Protein AF-A0A6G1GH86-F1 (afdb_monomer_lite)

Radius of gyration: 22.7 Å; chains: 1; bounding box: 41×76×51 Å

Secondary structure (DSSP, 8-state):
---------PPP---HHHHHHHHHHHHHHTPPEEPTTSPEE-PPPGGGHHHHHHHHHHHTTT-TTTTTTTSSGGGTTS-HHHHHHHHHHHHHHHHHHHHHTT---

Foldseek 3Di:
DDDDDDDDDDDDDDDPVVVVVVVVVVVVQQDFDQDPVRDTDGDDALVCLLVVLVVVLVVCVPPCVLCVVCPDPVNVPPDPVVSSVVSSVVSSVVSNCVNPVPPPD

pLDDT: mean 75.77, std 19.11, range [39.97, 96.25]

Structure (mmCIF, N/CA/C/O backbone):
data_AF-A0A6G1GH86-F1
#
_entry.id   AF-A0A6G1GH86-F1
#
loop_
_atom_site.group_PDB
_atom_site.id
_atom_site.type_symbol
_atom_site.label_atom_id
_atom_site.label_alt_id
_atom_site.label_comp_id
_atom_site.label_asym_id
_atom_site.label_entity_id
_atom_site.label_seq_id
_atom_site.pdbx_PDB_ins_code
_atom_site.Cartn_x
_atom_site.Cartn_y
_atom_site.Cartn_z
_atom_site.occupancy
_atom_site.B_iso_or_equiv
_atom_site.auth_seq_id
_atom_site.auth_comp_id
_atom_site.auth_asym_id
_atom_site.auth_atom_id
_atom_site.pdbx_PDB_model_num
ATOM 1 N N . MET A 1 1 ? -27.833 55.909 6.993 1.00 46.84 1 MET A N 1
ATOM 2 C CA . MET A 1 1 ? -26.922 55.593 8.114 1.00 46.84 1 MET A CA 1
ATOM 3 C C . MET A 1 1 ? -27.676 54.740 9.123 1.00 46.84 1 MET A C 1
ATOM 5 O O . MET A 1 1 ? -28.555 55.263 9.786 1.00 46.84 1 MET A O 1
ATOM 9 N N . ALA A 1 2 ? -27.373 53.444 9.196 1.00 39.97 2 ALA A N 1
ATOM 10 C CA . ALA A 1 2 ? -27.706 52.576 10.326 1.00 39.97 2 ALA A CA 1
ATOM 11 C C . ALA A 1 2 ? -26.720 51.397 10.311 1.00 39.97 2 ALA A C 1
ATOM 13 O O . ALA A 1 2 ? -26.633 50.656 9.334 1.00 39.97 2 ALA A O 1
ATOM 14 N N . HIS A 1 3 ? -25.907 51.319 11.359 1.00 44.94 3 HIS A N 1
ATOM 15 C CA . HIS A 1 3 ? -24.945 50.258 11.637 1.00 44.94 3 HIS A CA 1
ATOM 16 C C . HIS A 1 3 ? -25.648 48.977 12.088 1.00 44.94 3 HIS A C 1
ATOM 18 O O . HIS A 1 3 ? -26.581 49.081 12.870 1.00 44.94 3 HIS A O 1
ATOM 24 N N . THR A 1 4 ? -25.084 47.807 11.765 1.00 44.75 4 THR A N 1
ATOM 25 C CA . THR A 1 4 ? -24.887 46.719 12.748 1.00 44.75 4 THR A CA 1
ATOM 26 C C . THR A 1 4 ? -23.829 45.727 12.259 1.00 44.75 4 THR A C 1
ATOM 28 O O . THR A 1 4 ? -23.833 45.302 11.108 1.00 44.75 4 THR A O 1
ATOM 31 N N . ARG A 1 5 ? -22.888 45.414 13.156 1.00 47.03 5 ARG A N 1
ATOM 32 C CA . ARG A 1 5 ? -21.693 44.579 12.979 1.00 47.03 5 ARG A CA 1
ATOM 33 C C . ARG A 1 5 ? -21.988 43.081 13.173 1.00 47.03 5 ARG A C 1
ATOM 35 O O . ARG A 1 5 ? -22.824 42.728 13.993 1.00 47.03 5 ARG A O 1
ATOM 42 N N . SER A 1 6 ? -21.183 42.264 12.487 1.00 55.41 6 SER A N 1
ATOM 43 C CA . SER A 1 6 ? -20.458 41.066 12.956 1.00 55.41 6 SER A CA 1
ATOM 44 C C . SER A 1 6 ? -21.121 40.130 13.979 1.00 55.41 6 SER A C 1
ATOM 46 O O . SER A 1 6 ? -21.303 40.483 15.143 1.00 55.41 6 SER A O 1
ATOM 48 N N . ARG A 1 7 ? -21.293 38.863 13.581 1.00 45.94 7 ARG A N 1
ATOM 49 C CA . ARG A 1 7 ? -21.174 37.714 14.490 1.00 45.94 7 ARG A CA 1
ATOM 50 C C . ARG A 1 7 ? -20.268 36.665 13.849 1.00 45.94 7 ARG A C 1
ATOM 52 O O . ARG A 1 7 ? -20.712 35.864 13.035 1.00 45.94 7 ARG A O 1
ATOM 59 N N . CYS A 1 8 ? -18.993 36.684 14.228 1.00 41.16 8 CYS A N 1
ATOM 60 C CA . CYS A 1 8 ? -18.140 35.505 14.148 1.00 41.16 8 CYS A CA 1
ATOM 61 C C . CYS A 1 8 ? -18.751 34.433 15.063 1.00 41.16 8 CYS A C 1
ATOM 63 O O . CYS A 1 8 ? -18.888 34.655 16.266 1.00 41.16 8 CYS A O 1
ATOM 65 N N . SER A 1 9 ? -19.161 33.301 14.496 1.00 44.31 9 SER A N 1
ATOM 66 C CA . SER A 1 9 ? -19.668 32.155 15.252 1.00 44.31 9 SER A CA 1
ATOM 67 C C . SER A 1 9 ? -18.480 31.383 15.828 1.00 44.31 9 SER A C 1
ATOM 69 O O . SER A 1 9 ? -17.795 30.672 15.096 1.00 44.31 9 SER A O 1
ATOM 71 N N . SER A 1 10 ? -18.190 31.551 17.121 1.00 50.75 10 SER A N 1
ATOM 72 C CA . SER A 1 10 ? -17.186 30.741 17.819 1.00 50.75 10 SER A CA 1
ATOM 73 C C . SER A 1 10 ? -17.728 29.329 18.040 1.00 50.75 10 SER A C 1
ATOM 75 O O . SER A 1 10 ? -18.766 29.166 18.683 1.00 50.75 10 SER A O 1
ATOM 77 N N . ALA A 1 11 ? -17.023 28.316 17.539 1.00 54.66 11 ALA A N 1
ATOM 78 C CA . ALA A 1 11 ? -17.296 26.924 17.878 1.00 54.66 11 ALA A CA 1
ATOM 79 C C . ALA A 1 11 ? -17.117 26.705 19.397 1.00 54.66 11 ALA A C 1
ATOM 81 O O . ALA A 1 11 ? -16.149 27.221 19.968 1.00 54.66 11 ALA A O 1
ATOM 82 N N . PRO A 1 12 ? -18.020 25.978 20.078 1.00 53.41 12 PRO A N 1
ATOM 83 C CA . PRO A 1 12 ? -17.870 25.702 21.499 1.00 53.41 12 PRO A CA 1
ATOM 84 C C . PRO A 1 12 ? -16.699 24.738 21.726 1.00 53.41 12 PRO A C 1
ATOM 86 O O . PRO A 1 12 ? -16.660 23.642 21.169 1.00 53.41 12 PRO A O 1
ATOM 89 N N . ALA A 1 13 ? -15.747 25.150 22.566 1.00 58.62 13 ALA A N 1
ATOM 90 C CA . ALA A 1 13 ? -14.689 24.280 23.061 1.00 58.62 13 ALA A CA 1
ATOM 91 C C . ALA A 1 13 ? -15.324 23.165 23.907 1.00 58.62 13 ALA A C 1
ATOM 93 O O . ALA A 1 13 ? -15.903 23.424 24.963 1.00 58.62 13 ALA A O 1
ATOM 94 N N . LEU A 1 14 ? -15.262 21.927 23.413 1.00 53.16 14 LEU A N 1
ATOM 95 C CA . LEU A 1 14 ? -15.785 20.763 24.123 1.00 53.16 14 LEU A CA 1
ATOM 96 C C . LEU A 1 14 ? -14.995 20.542 25.427 1.00 53.16 14 LEU A C 1
ATOM 98 O O . LEU A 1 14 ? -13.767 20.662 25.426 1.00 53.16 14 LEU A O 1
ATOM 102 N N . PRO A 1 15 ? -15.664 20.204 26.544 1.00 64.31 15 PRO A N 1
ATOM 103 C CA . PRO A 1 15 ? -14.993 20.001 27.818 1.00 64.31 15 PRO A CA 1
ATOM 104 C C . PRO A 1 15 ? -14.111 18.739 27.783 1.00 64.31 15 PRO A C 1
ATOM 106 O O . PRO A 1 15 ? -14.495 17.735 27.172 1.00 64.31 15 PRO A O 1
ATOM 109 N N . PRO A 1 16 ? -12.969 18.733 28.496 1.00 58.94 16 PRO A N 1
ATOM 110 C CA . PRO A 1 16 ? -11.958 17.671 28.424 1.00 58.94 16 PRO A CA 1
ATOM 111 C C . PRO A 1 16 ? -12.490 16.275 28.792 1.00 58.94 16 PRO A C 1
ATOM 113 O O . PRO A 1 16 ? -12.028 15.271 28.257 1.00 58.94 16 PRO A O 1
ATOM 116 N N . ALA A 1 17 ? -13.523 16.196 29.637 1.00 55.53 17 ALA A N 1
ATOM 117 C CA . ALA A 1 17 ? -14.173 14.936 30.004 1.00 55.53 17 ALA A CA 1
ATOM 118 C C . ALA A 1 17 ? -14.886 14.241 28.824 1.00 55.53 17 ALA A C 1
ATOM 120 O O . ALA A 1 17 ? -15.000 13.016 28.804 1.00 55.53 17 ALA A O 1
ATOM 121 N N . THR A 1 18 ? -15.338 15.003 27.822 1.00 57.69 18 THR A N 1
ATOM 122 C CA . THR A 1 18 ? -15.991 14.447 26.623 1.00 57.69 18 THR A CA 1
ATOM 123 C C . THR A 1 18 ? -14.965 13.830 25.677 1.00 57.69 18 THR A C 1
ATOM 125 O O . THR A 1 18 ? -15.229 12.778 25.101 1.00 57.69 18 THR A O 1
ATOM 128 N N . LEU A 1 19 ? -13.770 14.426 25.581 1.00 53.19 19 LEU A N 1
ATOM 129 C CA . LEU A 1 19 ? -12.654 13.872 24.808 1.00 53.19 19 LEU A CA 1
ATOM 130 C C . LEU A 1 19 ? -12.197 12.527 25.382 1.00 53.19 19 LEU A C 1
ATOM 132 O O . LEU A 1 19 ? -12.029 11.565 24.638 1.00 53.19 19 LEU A O 1
ATOM 136 N N . LEU A 1 20 ? -12.078 12.437 26.711 1.00 53.44 20 LEU A N 1
ATOM 137 C CA . LEU A 1 20 ? -11.678 11.201 27.386 1.00 53.44 20 LEU A CA 1
ATOM 138 C C . LEU A 1 20 ? -12.724 10.087 27.217 1.00 53.44 20 LEU A C 1
ATOM 140 O O . LEU A 1 20 ? -12.376 8.933 26.979 1.00 53.44 20 LEU A O 1
ATOM 144 N N . ARG A 1 21 ? -14.019 10.426 27.284 1.00 50.62 21 ARG A N 1
ATOM 145 C CA . ARG A 1 21 ? -15.098 9.453 27.061 1.00 50.62 21 ARG A CA 1
ATOM 146 C C . ARG A 1 21 ? -15.144 8.966 25.613 1.00 50.62 21 ARG A C 1
ATOM 148 O O . ARG A 1 21 ? -15.294 7.767 25.413 1.00 50.62 21 ARG A O 1
ATOM 155 N N . ALA A 1 22 ? -14.977 9.862 24.636 1.00 46.38 22 ALA A N 1
ATOM 156 C CA . ALA A 1 22 ? -14.922 9.502 23.220 1.00 46.38 22 ALA A CA 1
ATOM 157 C C . ALA A 1 22 ? -13.745 8.558 22.919 1.00 46.38 22 ALA A C 1
ATOM 159 O O . ALA A 1 22 ? -13.951 7.519 22.290 1.00 46.38 22 ALA A O 1
ATOM 160 N N . ALA A 1 23 ? -12.554 8.865 23.445 1.00 47.97 23 ALA A N 1
ATOM 161 C CA . ALA A 1 23 ? -11.376 8.007 23.332 1.00 47.97 23 ALA A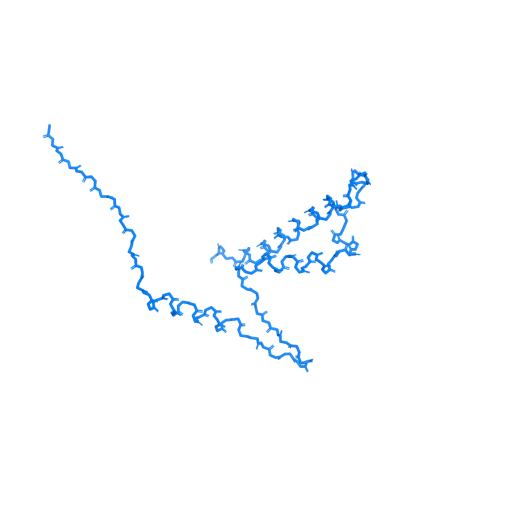 CA 1
ATOM 162 C C . ALA A 1 23 ? -11.621 6.613 23.938 1.00 47.97 23 ALA A C 1
ATOM 164 O O . ALA A 1 23 ? -11.337 5.604 23.297 1.00 47.97 23 ALA A O 1
ATOM 165 N N . ASN A 1 24 ? -12.245 6.537 25.118 1.00 55.22 24 ASN A N 1
ATOM 166 C CA . ASN A 1 24 ? -12.545 5.256 25.766 1.00 55.22 24 ASN A CA 1
ATOM 167 C C . ASN A 1 24 ? -13.540 4.387 24.972 1.00 55.22 24 ASN A C 1
ATOM 169 O O . ASN A 1 24 ? -13.397 3.168 24.959 1.00 55.22 24 ASN A O 1
ATOM 173 N N . THR A 1 25 ? -14.510 4.980 24.267 1.00 50.91 25 THR A N 1
ATOM 174 C CA . THR A 1 25 ? -15.396 4.229 23.351 1.00 50.91 25 THR A CA 1
ATOM 175 C C . THR A 1 25 ? -14.676 3.686 22.116 1.00 50.91 25 THR A C 1
ATOM 177 O O . THR A 1 25 ? -15.023 2.604 21.652 1.00 50.91 25 THR A O 1
ATOM 180 N N . MET A 1 26 ? -13.669 4.392 21.589 1.00 49.03 26 MET A N 1
ATOM 181 C CA . MET A 1 26 ? -12.873 3.887 20.460 1.00 49.03 26 MET A CA 1
ATOM 182 C C . MET A 1 26 ? -11.951 2.733 20.878 1.00 49.03 26 MET A C 1
ATOM 184 O O . MET A 1 26 ? -11.746 1.800 20.106 1.00 49.03 26 MET A O 1
ATOM 188 N N . ILE A 1 27 ? -11.470 2.747 22.125 1.00 50.62 27 ILE A N 1
ATOM 189 C CA . ILE A 1 27 ? -10.652 1.669 22.699 1.00 50.62 27 ILE A CA 1
ATOM 190 C C . ILE A 1 27 ? -11.468 0.374 22.888 1.00 50.62 27 ILE A C 1
ATOM 192 O O . ILE A 1 27 ? -10.963 -0.711 22.613 1.00 50.62 27 ILE A O 1
ATOM 196 N N . GLU A 1 28 ? -12.736 0.459 23.307 1.00 50.44 28 GLU A N 1
ATOM 197 C CA . GLU A 1 28 ? -13.608 -0.718 23.497 1.00 50.44 28 GLU A CA 1
ATOM 198 C C . GLU A 1 28 ? -13.974 -1.425 22.178 1.00 50.44 28 GLU A C 1
ATOM 200 O O . GLU A 1 28 ? -14.004 -2.654 22.133 1.00 50.44 28 GLU A O 1
ATOM 205 N N . ALA A 1 29 ? -14.183 -0.682 21.085 1.00 54.09 29 ALA A N 1
ATOM 206 C CA . ALA A 1 29 ? -14.479 -1.265 19.769 1.00 54.09 29 ALA A CA 1
ATOM 207 C C . ALA A 1 29 ? -13.279 -2.005 19.141 1.00 54.09 29 ALA A C 1
ATOM 209 O O . ALA A 1 29 ? -13.462 -2.869 18.285 1.00 54.09 29 ALA A O 1
ATOM 210 N N . ASN A 1 30 ? -12.059 -1.685 19.579 1.00 56.28 30 ASN A N 1
ATOM 211 C CA . ASN A 1 30 ? -10.807 -2.243 19.062 1.00 56.28 30 ASN A CA 1
ATOM 212 C C . ASN A 1 30 ? -10.247 -3.368 19.957 1.00 56.28 30 ASN A C 1
ATOM 214 O O . ASN A 1 30 ? -9.082 -3.759 19.850 1.00 56.28 30 ASN A O 1
ATOM 218 N N . LYS A 1 31 ? -11.058 -3.884 20.890 1.00 58.19 31 LYS A N 1
ATOM 219 C CA . LYS A 1 31 ? -10.623 -4.930 21.813 1.00 58.19 31 LYS A CA 1
ATOM 220 C C . LYS A 1 31 ? -10.335 -6.225 21.038 1.00 58.19 31 LYS A C 1
ATOM 222 O O . LYS A 1 31 ? -11.223 -6.724 20.346 1.00 58.19 31 LYS A O 1
ATOM 227 N N . PRO A 1 32 ? -9.124 -6.796 21.158 1.00 57.72 32 PRO A N 1
ATOM 228 C CA . PRO A 1 32 ? -8.774 -8.010 20.440 1.00 57.72 32 PRO A CA 1
ATOM 229 C C . PRO A 1 32 ? -9.628 -9.197 20.900 1.00 57.72 32 PRO A C 1
ATOM 231 O O . PRO A 1 32 ? -9.667 -9.530 22.086 1.00 57.72 32 PRO A O 1
ATOM 234 N N . VAL A 1 33 ? -10.276 -9.867 19.951 1.00 58.50 33 VAL A N 1
ATOM 235 C CA . VAL A 1 33 ? -10.932 -11.160 20.144 1.00 58.50 33 VAL A CA 1
ATOM 236 C C . VAL A 1 33 ? -9.876 -12.251 19.985 1.00 58.50 33 VAL A C 1
ATOM 238 O O . VAL A 1 33 ? -9.170 -12.316 18.977 1.00 58.50 33 VAL A O 1
ATOM 241 N N . ALA A 1 34 ? -9.741 -13.108 20.995 1.00 57.38 34 ALA A N 1
ATOM 242 C CA . ALA A 1 34 ? -8.839 -14.249 20.928 1.00 57.38 34 ALA A CA 1
ATOM 243 C C . ALA A 1 34 ? -9.347 -15.257 19.883 1.00 57.38 34 ALA A C 1
ATOM 245 O O . ALA A 1 34 ? -10.463 -15.765 19.992 1.00 57.38 34 ALA A O 1
ATOM 246 N N . SER A 1 35 ? -8.529 -15.545 18.873 1.00 58.06 35 SER A N 1
ATOM 247 C CA . SER A 1 35 ? -8.756 -16.633 17.924 1.00 58.06 35 SER A CA 1
ATOM 248 C C . SER A 1 35 ? -8.277 -17.956 18.520 1.00 58.06 35 SER A C 1
ATOM 250 O O . SER A 1 35 ? -7.330 -17.990 19.309 1.00 58.06 35 SER A O 1
ATOM 252 N N . ALA A 1 36 ? -8.897 -19.062 18.104 1.00 60.84 36 ALA A N 1
ATOM 253 C CA . ALA A 1 36 ? -8.620 -20.416 18.594 1.00 60.84 36 ALA A CA 1
ATOM 254 C C . ALA A 1 36 ? -7.146 -20.853 18.447 1.00 60.84 36 ALA A C 1
ATOM 256 O O . ALA A 1 36 ? -6.702 -21.762 19.141 1.00 60.84 36 ALA A O 1
ATOM 257 N N . ASN A 1 37 ? -6.377 -20.168 17.594 1.00 66.38 37 ASN A N 1
ATOM 258 C CA . ASN A 1 37 ? -4.961 -20.437 17.336 1.00 66.38 37 ASN A CA 1
ATOM 259 C C . ASN A 1 37 ? -3.999 -19.574 18.182 1.00 66.38 37 ASN A C 1
ATOM 261 O O . ASN A 1 37 ? -2.815 -19.503 17.875 1.00 66.38 37 ASN A O 1
ATOM 265 N N . GLY A 1 38 ? -4.490 -18.865 19.206 1.00 70.50 38 GLY A N 1
ATOM 266 C CA . GLY A 1 38 ? -3.670 -17.993 20.062 1.00 70.50 38 GLY A CA 1
ATOM 267 C C . GLY A 1 38 ? -3.341 -16.621 19.458 1.00 70.50 38 GLY A C 1
ATOM 268 O O . GLY A 1 38 ? -2.695 -15.805 20.110 1.00 70.50 38 GLY A O 1
ATOM 269 N N . HIS A 1 39 ? -3.813 -16.336 18.243 1.00 75.81 39 HIS A N 1
ATOM 270 C CA . HIS A 1 39 ? -3.703 -15.020 17.614 1.00 75.81 39 HIS A CA 1
ATOM 271 C C . HIS A 1 39 ? -4.890 -14.132 17.991 1.00 75.81 39 HIS A C 1
ATOM 273 O O . HIS A 1 39 ? -6.029 -14.588 18.049 1.00 75.81 39 HIS A O 1
ATOM 279 N N . THR A 1 40 ? -4.647 -12.848 18.226 1.00 75.69 40 THR A N 1
ATOM 280 C CA . THR A 1 40 ? -5.701 -11.870 18.512 1.00 75.69 40 THR A CA 1
ATOM 281 C C . THR A 1 40 ? -6.167 -11.175 17.238 1.00 75.69 40 THR A C 1
ATOM 283 O O . THR A 1 40 ? -5.354 -10.572 16.543 1.00 75.69 40 THR A O 1
ATOM 286 N N . ILE A 1 41 ? -7.468 -11.227 16.953 1.00 81.81 41 ILE A N 1
ATOM 287 C CA . ILE A 1 41 ? -8.108 -10.537 15.824 1.00 81.81 41 ILE A CA 1
ATOM 288 C C . 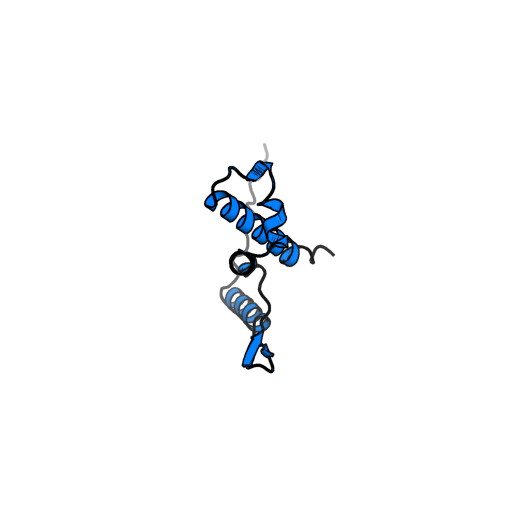ILE A 1 41 ? -8.771 -9.265 16.359 1.00 81.81 41 ILE A C 1
ATOM 290 O O . ILE A 1 41 ? -9.508 -9.329 17.340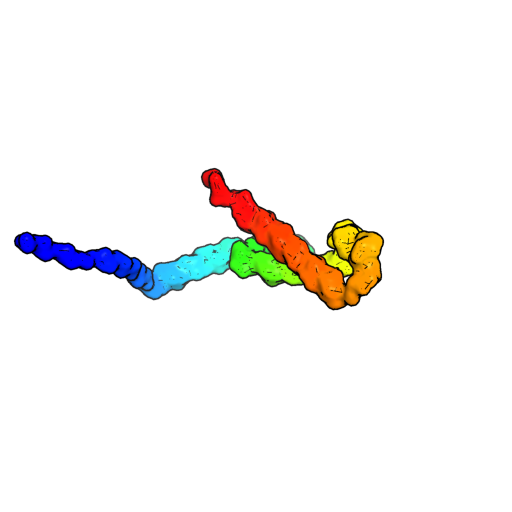 1.00 81.81 41 ILE A O 1
ATOM 294 N N . ARG A 1 42 ? -8.535 -8.113 15.727 1.00 84.44 42 ARG A N 1
ATOM 295 C CA . ARG A 1 42 ? -9.183 -6.836 16.078 1.00 84.44 42 ARG A CA 1
ATOM 296 C C . ARG A 1 42 ? -9.737 -6.151 14.834 1.00 84.44 42 ARG A C 1
ATOM 298 O O . ARG A 1 42 ? -9.267 -6.423 13.730 1.00 84.44 42 ARG A O 1
ATOM 305 N N . LEU A 1 43 ? -10.699 -5.250 15.018 1.00 82.06 43 LEU A N 1
ATOM 306 C CA . LEU A 1 43 ? -11.141 -4.370 13.940 1.00 82.06 43 LEU A CA 1
ATOM 307 C C . LEU A 1 43 ? -10.125 -3.246 13.736 1.00 82.06 43 LEU A C 1
ATOM 309 O O . LEU A 1 43 ? -9.729 -2.585 14.687 1.00 82.06 43 LEU A O 1
ATOM 313 N N . VAL A 1 44 ? -9.736 -3.009 12.489 1.00 83.12 44 VAL A N 1
ATOM 314 C CA . VAL A 1 44 ? -8.890 -1.868 12.128 1.00 83.12 44 VAL A CA 1
ATOM 315 C C . VAL A 1 44 ? -9.763 -0.615 12.035 1.00 83.12 44 VAL A C 1
ATOM 317 O O . VAL A 1 44 ? -10.781 -0.614 11.338 1.00 83.12 44 VAL A O 1
ATOM 320 N N . GLY A 1 45 ? -9.387 0.440 12.762 1.00 83.31 45 GLY A N 1
ATOM 321 C CA . GLY A 1 45 ? -10.073 1.729 12.731 1.00 83.31 45 GLY A CA 1
ATOM 322 C C . GLY A 1 45 ? -9.875 2.485 11.413 1.00 83.31 45 GLY A C 1
ATOM 323 O O . GLY A 1 45 ? -8.953 2.220 10.643 1.00 83.31 45 GLY A O 1
ATOM 324 N N . LYS A 1 46 ? -10.731 3.485 11.154 1.00 87.75 46 LYS A N 1
ATOM 325 C CA . LYS A 1 46 ? -10.599 4.363 9.972 1.00 87.75 46 LYS A CA 1
ATOM 326 C C . LYS A 1 46 ? -9.314 5.185 9.981 1.00 87.75 46 LYS A C 1
ATOM 328 O O . LYS A 1 46 ? -8.842 5.582 8.930 1.00 87.75 46 LYS A O 1
ATOM 333 N N . ASP A 1 47 ? -8.799 5.484 11.158 1.00 88.12 47 ASP A N 1
ATOM 334 C CA . ASP A 1 47 ? -7.561 6.207 11.426 1.00 88.12 47 ASP A CA 1
ATOM 335 C C . ASP A 1 47 ? -6.307 5.375 11.121 1.00 88.12 47 ASP A C 1
ATOM 337 O O . ASP A 1 47 ? -5.270 5.935 10.774 1.00 88.12 47 ASP A O 1
ATOM 341 N N . GLU A 1 48 ? -6.429 4.049 11.146 1.00 88.94 48 GLU A N 1
ATOM 342 C CA . GLU A 1 48 ? -5.326 3.097 10.973 1.00 88.94 48 GLU A CA 1
ATOM 343 C C . GLU A 1 48 ? -5.192 2.587 9.528 1.00 88.94 48 GLU A C 1
ATOM 345 O O . GLU A 1 48 ? -4.347 1.744 9.230 1.00 88.94 48 GLU A O 1
ATOM 350 N N . TYR A 1 49 ? -6.013 3.091 8.598 1.00 89.56 49 TYR A N 1
ATOM 351 C CA . TYR A 1 49 ? -6.055 2.587 7.219 1.00 89.56 49 TYR A CA 1
ATOM 352 C C . TYR A 1 49 ? -4.703 2.670 6.498 1.00 89.56 49 TYR A C 1
ATOM 354 O O . TYR A 1 49 ? -4.422 1.842 5.638 1.00 89.56 49 TYR A O 1
ATOM 362 N N . LYS A 1 50 ? -3.861 3.654 6.843 1.00 92.88 50 LYS A N 1
ATOM 363 C CA . LYS A 1 50 ? -2.531 3.818 6.240 1.00 92.88 50 LYS A CA 1
ATOM 364 C C . LYS A 1 50 ? -1.566 2.723 6.668 1.00 92.88 50 LYS A C 1
ATOM 366 O O . LYS A 1 50 ? -0.884 2.159 5.824 1.00 92.88 50 LYS A O 1
ATOM 371 N N . GLU A 1 51 ? -1.552 2.401 7.957 1.00 93.44 51 GLU A N 1
ATOM 372 C CA . GLU A 1 51 ? -0.721 1.322 8.500 1.00 93.44 51 GLU A CA 1
ATOM 373 C C . GLU A 1 51 ? -1.189 -0.033 7.958 1.00 93.44 51 GLU A C 1
ATOM 375 O O . GLU A 1 51 ? -0.380 -0.877 7.577 1.00 93.44 51 GLU A O 1
ATOM 380 N N . ALA A 1 52 ? -2.508 -0.219 7.839 1.00 92.44 52 ALA A N 1
ATOM 381 C CA . ALA A 1 52 ? -3.072 -1.400 7.198 1.00 92.44 52 ALA A CA 1
ATOM 382 C C . ALA A 1 52 ? -2.670 -1.499 5.718 1.00 92.44 52 ALA A C 1
ATOM 384 O O . ALA A 1 52 ? -2.281 -2.573 5.266 1.00 92.44 52 ALA A O 1
ATOM 385 N N . ALA A 1 53 ? -2.712 -0.393 4.972 1.00 94.62 53 ALA A N 1
ATOM 386 C CA . ALA A 1 53 ? -2.295 -0.363 3.575 1.00 94.62 53 ALA A CA 1
ATOM 387 C C . ALA A 1 53 ? -0.805 -0.680 3.390 1.00 94.62 53 ALA A C 1
ATOM 389 O O . ALA A 1 53 ? -0.456 -1.431 2.483 1.00 94.62 53 ALA A O 1
ATOM 390 N N . GLU A 1 54 ? 0.064 -0.140 4.247 1.00 96.25 54 GLU A N 1
ATOM 391 C CA . GLU A 1 54 ? 1.502 -0.426 4.229 1.00 96.25 54 GLU A CA 1
ATOM 392 C C . GLU A 1 54 ? 1.773 -1.907 4.523 1.00 96.25 54 GLU A C 1
ATOM 394 O O . GLU A 1 54 ? 2.481 -2.568 3.765 1.00 96.25 54 GLU A O 1
ATOM 399 N N . CYS A 1 55 ? 1.111 -2.467 5.538 1.00 95.12 55 CYS A N 1
ATOM 400 C CA . CYS A 1 55 ? 1.199 -3.892 5.855 1.00 95.12 55 CYS A CA 1
ATOM 401 C C . CYS A 1 55 ? 0.757 -4.777 4.675 1.00 95.12 55 CYS A C 1
ATOM 403 O O . CYS A 1 55 ? 1.411 -5.772 4.357 1.00 95.12 55 CYS A O 1
ATOM 405 N N . LEU A 1 56 ? -0.324 -4.402 3.981 1.00 94.12 56 LEU A N 1
ATOM 406 C CA . LEU A 1 56 ? -0.773 -5.105 2.777 1.00 94.12 56 LEU A CA 1
ATOM 407 C C . LEU A 1 56 ? 0.223 -4.944 1.620 1.00 94.12 56 LEU A C 1
ATOM 409 O O . LEU A 1 56 ? 0.463 -5.902 0.887 1.00 94.12 56 LEU A O 1
ATOM 413 N N . ALA A 1 57 ? 0.832 -3.767 1.459 1.00 96.00 57 ALA A N 1
ATOM 414 C CA . ALA A 1 57 ? 1.844 -3.532 0.432 1.00 96.00 57 ALA A CA 1
ATOM 415 C C . ALA A 1 57 ? 3.063 -4.432 0.604 1.00 96.00 57 ALA A C 1
ATOM 417 O O . ALA A 1 57 ? 3.535 -5.013 -0.375 1.00 96.00 57 ALA A O 1
ATOM 418 N N . GLU A 1 58 ? 3.519 -4.613 1.838 1.00 96.19 58 GLU A N 1
ATOM 419 C CA . GLU A 1 58 ? 4.587 -5.554 2.161 1.00 96.19 58 GLU A CA 1
ATOM 420 C C . GLU A 1 58 ? 4.166 -7.008 1.935 1.00 96.19 58 GLU A C 1
ATOM 422 O O . GLU A 1 58 ? 4.911 -7.772 1.323 1.00 96.19 58 GLU A O 1
ATOM 427 N N . ALA A 1 59 ? 2.959 -7.390 2.362 1.00 96.00 59 ALA A N 1
ATOM 428 C CA . ALA A 1 59 ? 2.466 -8.758 2.213 1.00 96.00 59 ALA A CA 1
ATOM 429 C C . ALA A 1 59 ? 2.311 -9.188 0.742 1.00 96.00 59 ALA A C 1
ATOM 431 O O . ALA A 1 59 ? 2.566 -10.344 0.409 1.00 96.00 59 ALA A O 1
ATOM 432 N N . PHE A 1 60 ? 1.923 -8.263 -0.142 1.00 94.81 60 PHE A N 1
ATOM 433 C CA . PHE A 1 60 ? 1.692 -8.524 -1.567 1.00 94.81 60 PHE A CA 1
ATOM 434 C C . PHE A 1 60 ? 2.864 -8.126 -2.473 1.00 94.81 60 PHE A C 1
ATOM 436 O O . PHE A 1 60 ? 2.682 -7.960 -3.679 1.00 94.81 60 PHE A O 1
ATOM 443 N N . VAL A 1 61 ? 4.073 -7.965 -1.926 1.00 93.69 61 VAL A N 1
ATOM 444 C CA . VAL A 1 61 ? 5.248 -7.531 -2.703 1.00 93.69 61 VAL A CA 1
ATOM 445 C C . VAL A 1 61 ? 5.564 -8.443 -3.889 1.00 93.69 61 VAL A C 1
ATOM 447 O O . VAL A 1 61 ? 5.963 -7.939 -4.938 1.00 93.69 61 VAL A O 1
ATOM 450 N N . ASP A 1 62 ? 5.351 -9.752 -3.748 1.00 91.81 62 ASP A N 1
ATOM 451 C CA . ASP A 1 62 ? 5.648 -10.775 -4.761 1.00 91.81 62 ASP A CA 1
ATOM 452 C C . ASP A 1 62 ? 4.379 -11.411 -5.355 1.00 91.81 62 ASP A C 1
ATOM 454 O O . ASP A 1 62 ? 4.454 -12.404 -6.075 1.00 91.81 62 ASP A O 1
ATOM 458 N N . ASP A 1 63 ? 3.203 -10.848 -5.067 1.00 94.44 63 ASP A N 1
ATOM 459 C CA . ASP A 1 63 ? 1.937 -11.378 -5.565 1.00 94.44 63 ASP A CA 1
ATOM 460 C C . ASP A 1 63 ? 1.713 -11.002 -7.037 1.00 94.44 63 ASP A C 1
ATOM 462 O O . ASP A 1 63 ? 1.715 -9.828 -7.412 1.00 94.44 63 ASP A O 1
ATOM 466 N N . GLU A 1 64 ? 1.504 -12.003 -7.891 1.00 90.25 64 GLU A N 1
ATOM 467 C CA . GLU A 1 64 ? 1.373 -11.804 -9.339 1.00 90.25 64 GLU A CA 1
ATOM 468 C C . GLU A 1 64 ? 0.143 -10.962 -9.715 1.00 90.25 64 GLU A C 1
ATOM 470 O O . GLU A 1 64 ? 0.180 -10.202 -10.686 1.00 90.25 64 GLU A O 1
ATOM 475 N N . VAL A 1 65 ? -0.943 -11.062 -8.941 1.00 90.62 65 VAL A N 1
ATOM 476 C CA . VAL A 1 65 ? -2.193 -10.340 -9.210 1.00 90.62 65 VAL A CA 1
ATOM 477 C C . VAL A 1 65 ? -2.054 -8.879 -8.794 1.00 90.62 65 VAL A C 1
ATOM 479 O O . VAL A 1 65 ? -2.388 -7.983 -9.571 1.00 90.62 65 VAL A O 1
ATOM 482 N N . ALA A 1 66 ? -1.506 -8.619 -7.608 1.00 89.50 66 ALA A N 1
ATOM 483 C CA . ALA A 1 66 ? -1.246 -7.271 -7.117 1.00 89.50 66 ALA A CA 1
ATOM 484 C C . ALA A 1 66 ? -0.243 -6.525 -8.011 1.00 89.50 66 ALA A C 1
ATOM 486 O O . ALA A 1 66 ? -0.394 -5.329 -8.272 1.00 89.50 66 ALA A O 1
ATOM 487 N N . ARG A 1 67 ? 0.750 -7.241 -8.550 1.00 90.44 67 ARG A N 1
ATOM 488 C CA . ARG A 1 67 ? 1.779 -6.676 -9.430 1.00 90.44 67 ARG A CA 1
ATOM 489 C C . ARG A 1 67 ? 1.376 -6.562 -10.892 1.00 90.44 67 ARG A C 1
ATOM 491 O O . ARG A 1 67 ? 2.129 -5.966 -11.662 1.00 90.44 67 ARG A O 1
ATOM 498 N N . TYR A 1 68 ? 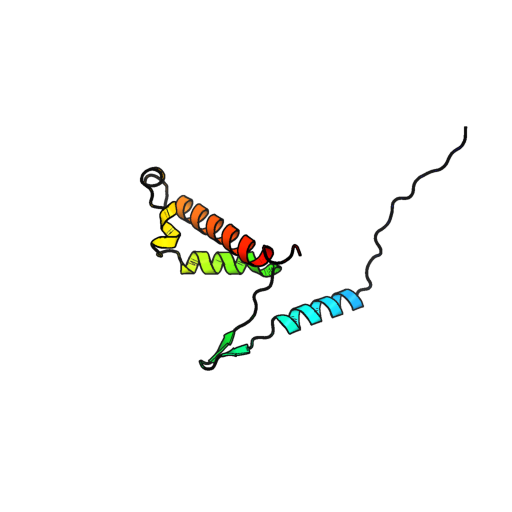0.208 -7.062 -11.293 1.00 90.69 68 TYR A N 1
ATOM 499 C CA . TYR A 1 68 ? -0.233 -7.041 -12.690 1.00 90.69 68 TYR A CA 1
ATOM 500 C C . TYR A 1 68 ? -0.104 -5.649 -13.336 1.00 90.69 68 TYR A C 1
ATOM 502 O O . TYR A 1 68 ? 0.431 -5.506 -14.433 1.00 90.69 68 TYR A O 1
ATOM 510 N N . PHE A 1 69 ? -0.498 -4.593 -12.616 1.00 86.56 69 PHE A N 1
ATOM 511 C CA . PHE A 1 69 ? -0.396 -3.207 -13.093 1.00 86.56 69 PHE A CA 1
ATOM 512 C C . PHE A 1 69 ? 1.045 -2.672 -13.171 1.00 86.56 69 PHE A C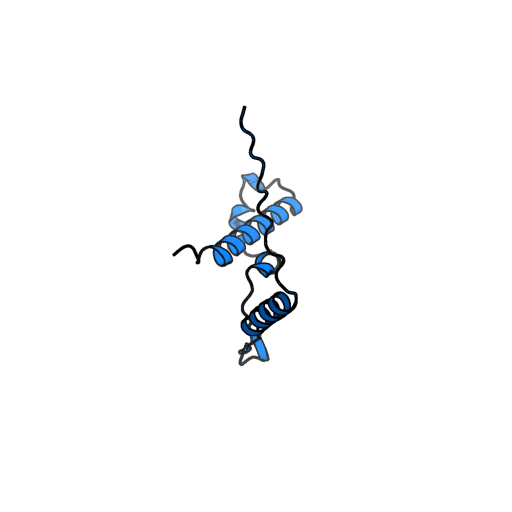 1
ATOM 514 O O . PHE A 1 69 ? 1.306 -1.674 -13.842 1.00 86.56 69 PHE A O 1
ATOM 521 N N . LEU A 1 70 ? 1.983 -3.314 -12.477 1.00 90.94 70 LEU A N 1
ATOM 522 C CA . LEU A 1 70 ? 3.385 -2.910 -12.370 1.00 90.94 70 LEU A CA 1
ATOM 523 C C . LEU A 1 70 ? 4.272 -3.600 -13.403 1.00 90.94 70 LEU A C 1
ATOM 525 O O . LEU A 1 70 ? 5.316 -3.048 -13.766 1.00 90.94 70 LEU A O 1
ATOM 529 N N . ASP A 1 71 ? 3.876 -4.779 -13.873 1.00 89.12 71 ASP A N 1
ATOM 530 C CA . ASP A 1 71 ? 4.656 -5.636 -14.770 1.00 89.12 71 ASP A CA 1
ATOM 531 C C . ASP A 1 71 ? 4.098 -5.642 -16.207 1.00 89.12 71 ASP A C 1
ATOM 533 O O . ASP A 1 71 ? 4.137 -6.636 -16.930 1.00 89.12 71 ASP A O 1
ATOM 537 N N . MET A 1 72 ? 3.642 -4.470 -16.655 1.00 89.56 72 MET A N 1
ATOM 538 C CA . MET A 1 72 ? 3.258 -4.205 -18.040 1.00 89.56 72 MET A CA 1
ATOM 539 C C . MET A 1 72 ? 4.477 -3.891 -18.931 1.00 89.56 72 MET A C 1
ATOM 541 O O . MET A 1 72 ? 5.494 -3.375 -18.455 1.00 89.56 72 MET A O 1
ATOM 545 N N . PRO A 1 73 ? 4.386 -4.103 -20.260 1.00 90.69 73 PRO A N 1
ATOM 546 C CA . PRO A 1 73 ? 5.452 -3.736 -21.194 1.00 90.69 73 PRO A CA 1
ATOM 547 C C . PRO A 1 73 ? 5.867 -2.259 -21.082 1.00 90.69 73 PRO A C 1
ATOM 549 O O . PRO A 1 73 ? 7.054 -1.939 -21.142 1.00 90.69 73 PRO A O 1
ATOM 552 N N . ASP A 1 74 ? 4.909 -1.364 -20.830 1.00 90.00 74 ASP A N 1
ATOM 553 C CA . ASP A 1 74 ? 5.147 0.081 -20.701 1.00 90.00 74 ASP A CA 1
ATOM 554 C C . ASP A 1 74 ? 5.934 0.462 -19.434 1.00 90.00 74 ASP A C 1
ATOM 556 O O . ASP A 1 74 ? 6.647 1.476 -19.400 1.00 90.00 74 ASP A O 1
ATOM 560 N N . THR A 1 75 ? 5.844 -0.364 -18.389 1.00 87.56 75 THR A N 1
ATOM 561 C CA . THR A 1 75 ? 6.528 -0.176 -17.104 1.00 87.56 75 THR A CA 1
ATOM 562 C C . THR A 1 75 ? 7.816 -0.999 -16.999 1.00 87.56 75 THR A C 1
ATOM 564 O O . THR A 1 75 ? 8.542 -0.869 -16.012 1.00 87.56 75 THR A O 1
ATOM 567 N N . ALA A 1 76 ? 8.176 -1.786 -18.022 1.00 88.94 76 ALA A N 1
ATOM 568 C CA . ALA A 1 76 ? 9.357 -2.659 -18.017 1.00 88.94 76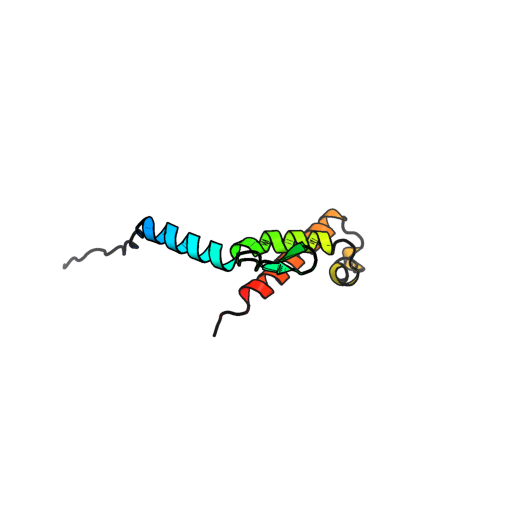 ALA A CA 1
ATOM 569 C C . ALA A 1 76 ? 10.677 -1.906 -17.766 1.00 88.94 76 ALA A C 1
ATOM 571 O O . ALA A 1 76 ? 11.580 -2.420 -17.113 1.00 88.94 76 ALA A O 1
ATOM 572 N N . ARG A 1 77 ? 10.778 -0.658 -18.242 1.00 92.31 77 ARG A N 1
ATOM 573 C CA . ARG A 1 77 ? 11.961 0.206 -18.064 1.00 92.31 77 ARG A CA 1
ATOM 574 C C . ARG A 1 77 ? 11.998 0.963 -16.733 1.00 92.31 77 ARG A C 1
ATOM 576 O O . ARG A 1 77 ? 12.905 1.766 -16.515 1.00 92.31 77 ARG A O 1
ATOM 583 N N . TRP A 1 78 ? 10.971 0.834 -15.896 1.00 93.75 78 TRP A N 1
ATOM 584 C CA . TRP A 1 78 ? 10.897 1.585 -14.646 1.00 93.75 78 TRP A CA 1
ATOM 585 C C . TRP A 1 78 ? 11.839 0.986 -13.608 1.00 93.75 78 TRP A C 1
ATOM 587 O O . TRP A 1 78 ? 11.993 -0.228 -13.513 1.00 93.75 78 TRP A O 1
ATOM 597 N N . ALA A 1 79 ? 12.439 1.847 -12.787 1.00 94.56 79 ALA A N 1
ATOM 598 C CA . ALA A 1 79 ? 13.192 1.392 -11.628 1.00 94.56 79 ALA A CA 1
ATOM 599 C C . ALA A 1 79 ? 12.263 0.688 -10.624 1.00 94.56 79 ALA A C 1
ATOM 601 O O . ALA A 1 79 ? 11.135 1.137 -10.405 1.00 94.56 79 ALA A O 1
ATOM 602 N N . ASN A 1 80 ? 12.770 -0.346 -9.946 1.00 91.50 80 ASN A N 1
ATOM 603 C CA . ASN A 1 80 ? 12.014 -1.100 -8.937 1.00 91.50 80 ASN A CA 1
ATOM 604 C C . ASN A 1 80 ? 11.428 -0.199 -7.845 1.00 91.50 80 ASN A C 1
ATOM 606 O O . ASN A 1 80 ? 10.287 -0.391 -7.446 1.00 91.50 80 ASN A O 1
ATOM 610 N N . LYS A 1 81 ? 12.159 0.846 -7.434 1.00 94.81 81 LYS A N 1
ATOM 611 C CA . LYS A 1 81 ? 11.664 1.835 -6.467 1.00 94.81 81 LYS A CA 1
ATOM 612 C C . LYS A 1 81 ? 10.370 2.512 -6.933 1.00 94.81 81 LYS A C 1
ATOM 614 O O . LYS A 1 81 ? 9.438 2.653 -6.157 1.00 94.81 81 LYS A O 1
ATOM 619 N N . ARG A 1 82 ? 10.288 2.888 -8.211 1.00 94.75 82 ARG A N 1
ATOM 620 C CA . ARG A 1 82 ? 9.091 3.525 -8.774 1.00 94.75 82 ARG A CA 1
ATOM 621 C C . ARG A 1 82 ? 7.922 2.544 -8.872 1.00 94.75 82 ARG A C 1
ATOM 623 O O . ARG A 1 82 ? 6.780 2.937 -8.663 1.00 94.75 82 ARG A O 1
ATOM 630 N N . LYS A 1 83 ? 8.201 1.276 -9.193 1.00 93.69 83 LYS A N 1
ATOM 631 C CA . LYS A 1 83 ? 7.183 0.216 -9.169 1.00 93.69 83 LYS A CA 1
ATOM 632 C C . LYS A 1 83 ? 6.640 0.011 -7.753 1.00 93.69 83 LYS A C 1
ATOM 634 O O . LYS A 1 83 ? 5.432 -0.068 -7.586 1.00 93.69 83 LYS A O 1
ATOM 639 N N . TRP A 1 84 ? 7.517 0.014 -6.750 1.00 94.75 84 TRP A N 1
ATOM 640 C CA . TRP A 1 84 ? 7.135 -0.058 -5.340 1.00 94.75 84 TRP A CA 1
ATOM 641 C C . TRP A 1 84 ? 6.284 1.136 -4.892 1.00 94.75 84 TRP A C 1
ATOM 643 O O . TRP A 1 84 ? 5.245 0.952 -4.271 1.00 94.75 84 TRP A O 1
ATOM 653 N N . GLU A 1 85 ? 6.675 2.361 -5.253 1.00 95.44 85 GLU A N 1
ATOM 654 C CA . GLU A 1 85 ? 5.891 3.566 -4.942 1.00 95.44 85 GLU A CA 1
ATOM 655 C C . GLU A 1 85 ? 4.469 3.486 -5.533 1.00 95.44 85 GLU A C 1
ATOM 657 O O . GLU A 1 85 ? 3.499 3.846 -4.866 1.00 95.44 85 GLU A O 1
ATOM 662 N N . LEU A 1 86 ? 4.327 2.961 -6.757 1.00 95.00 86 LEU A N 1
ATOM 663 C CA . LEU A 1 86 ? 3.017 2.740 -7.373 1.00 95.00 86 LEU A CA 1
ATOM 664 C C . LEU A 1 86 ? 2.226 1.620 -6.672 1.00 95.00 86 LEU A C 1
ATOM 666 O O . LEU A 1 86 ? 1.041 1.803 -6.414 1.00 95.00 86 LEU A O 1
ATOM 670 N N . HIS A 1 87 ? 2.873 0.500 -6.332 1.00 95.62 87 HIS A N 1
ATOM 671 C CA . HIS A 1 87 ? 2.278 -0.614 -5.575 1.00 95.62 87 HIS A CA 1
ATOM 672 C C . HIS A 1 87 ? 1.655 -0.145 -4.258 1.00 95.62 87 HIS A C 1
ATOM 674 O O . HIS A 1 87 ? 0.468 -0.357 -4.012 1.00 95.62 87 HIS A O 1
ATOM 680 N N . ALA A 1 88 ? 2.445 0.564 -3.449 1.00 95.94 88 ALA A N 1
ATOM 681 C CA . ALA A 1 88 ? 2.008 1.090 -2.164 1.00 95.94 88 ALA A CA 1
ATOM 682 C C . ALA A 1 88 ? 0.844 2.081 -2.326 1.00 95.94 88 ALA A C 1
ATOM 684 O O . ALA A 1 88 ? -0.139 2.006 -1.593 1.00 95.94 88 ALA A O 1
ATOM 685 N N . SER A 1 89 ? 0.904 2.959 -3.335 1.00 95.81 89 SER A N 1
ATOM 686 C CA . SER A 1 89 ? -0.169 3.923 -3.604 1.00 95.81 89 SER A CA 1
ATOM 687 C C . SER A 1 89 ? -1.482 3.255 -4.032 1.00 95.81 89 SER A C 1
ATOM 689 O O . SER A 1 89 ? -2.553 3.706 -3.621 1.00 95.81 89 SER A O 1
ATOM 691 N N . ILE A 1 90 ? -1.422 2.182 -4.829 1.00 94.94 90 ILE A N 1
ATOM 692 C CA . ILE A 1 90 ? -2.609 1.410 -5.225 1.00 94.94 90 ILE A CA 1
ATOM 693 C C . ILE A 1 90 ? -3.255 0.779 -3.989 1.00 94.94 90 ILE A C 1
ATOM 695 O O . ILE A 1 90 ? -4.466 0.897 -3.803 1.00 94.94 90 ILE A O 1
ATOM 699 N N . LEU A 1 91 ? -2.460 0.145 -3.125 1.00 95.12 91 LEU A N 1
ATOM 700 C CA . LEU A 1 91 ? -2.978 -0.520 -1.930 1.00 95.12 91 LEU A CA 1
ATOM 701 C C . LEU A 1 91 ? -3.481 0.461 -0.871 1.00 95.12 91 LEU A C 1
ATOM 703 O O . LEU A 1 91 ? -4.485 0.169 -0.221 1.00 95.12 91 LEU A O 1
ATOM 707 N N . GLU A 1 92 ? -2.889 1.651 -0.755 1.00 95.19 92 GLU A N 1
ATOM 708 C CA . GLU A 1 92 ? -3.454 2.743 0.049 1.00 95.19 92 GLU A CA 1
ATOM 709 C C . GLU A 1 92 ? -4.843 3.135 -0.454 1.00 95.19 92 GLU A C 1
ATOM 711 O O . GLU A 1 92 ? -5.788 3.204 0.333 1.00 95.19 92 GLU A O 1
ATOM 716 N N . TYR A 1 93 ? -4.995 3.325 -1.766 1.00 94.19 93 TYR A N 1
ATOM 717 C CA . TYR A 1 93 ? -6.277 3.702 -2.352 1.00 94.19 93 TYR A CA 1
ATOM 718 C C . TYR A 1 93 ? -7.349 2.620 -2.170 1.00 94.19 93 TYR A C 1
ATOM 720 O O . TYR A 1 93 ? -8.476 2.925 -1.777 1.00 94.19 93 TYR A O 1
ATOM 728 N N . VAL A 1 94 ? -7.004 1.353 -2.412 1.00 93.12 94 VAL A N 1
ATOM 729 C CA . VAL A 1 94 ? -7.922 0.218 -2.222 1.00 93.12 94 VAL A CA 1
ATOM 730 C C . VAL A 1 94 ? -8.342 0.104 -0.758 1.00 93.12 94 VAL A C 1
ATOM 732 O O . VAL A 1 94 ? -9.533 0.000 -0.466 1.00 93.12 94 VAL A O 1
ATOM 735 N N . THR A 1 95 ? -7.386 0.187 0.170 1.00 93.25 95 THR A N 1
ATOM 736 C CA . THR A 1 95 ? -7.665 0.121 1.612 1.00 93.25 95 THR A CA 1
ATOM 737 C C . THR A 1 95 ? -8.559 1.276 2.049 1.00 93.25 95 THR A C 1
ATOM 739 O O . THR A 1 95 ? -9.533 1.068 2.770 1.00 93.25 95 THR A O 1
ATOM 742 N N . TYR A 1 96 ? -8.285 2.488 1.561 1.00 92.25 96 TYR A N 1
ATOM 743 C CA . TYR A 1 96 ? -9.127 3.652 1.808 1.00 92.25 96 TYR A CA 1
ATOM 744 C C . TYR A 1 96 ? -10.561 3.430 1.315 1.00 92.25 96 TYR A C 1
ATOM 746 O O . TYR A 1 96 ? -11.503 3.636 2.079 1.00 92.25 96 TYR A O 1
ATOM 754 N N . ALA A 1 97 ? -10.741 2.971 0.073 1.00 90.75 97 ALA A N 1
ATOM 755 C CA . ALA A 1 97 ? -12.062 2.723 -0.498 1.00 90.75 97 ALA A CA 1
ATOM 756 C C . ALA A 1 97 ? -12.852 1.673 0.301 1.00 90.75 97 ALA A C 1
ATOM 758 O O . ALA A 1 97 ? -14.030 1.886 0.581 1.00 90.75 97 ALA A O 1
ATOM 759 N N . LEU A 1 98 ? -12.202 0.588 0.731 1.00 88.12 98 LEU A N 1
ATOM 760 C CA . LEU A 1 98 ? -12.828 -0.466 1.537 1.00 88.12 98 LEU A CA 1
ATOM 761 C C . LEU A 1 98 ? -13.245 0.031 2.927 1.00 88.12 98 LEU A C 1
ATOM 763 O O . LEU A 1 98 ? -14.342 -0.253 3.392 1.00 88.12 98 LEU A O 1
ATOM 767 N N . VAL A 1 99 ? -12.386 0.803 3.590 1.00 85.88 99 VAL A N 1
ATOM 768 C CA . VAL A 1 99 ? -12.623 1.285 4.959 1.00 85.88 99 VAL A CA 1
ATOM 769 C C . VAL A 1 99 ? -13.615 2.459 4.999 1.00 85.88 99 VAL A C 1
ATOM 771 O O . VAL A 1 99 ? -14.306 2.682 6.003 1.00 85.88 99 VAL A O 1
ATOM 774 N N . MET A 1 100 ? -13.694 3.242 3.920 1.00 78.75 100 MET A N 1
ATOM 775 C CA . MET A 1 100 ? -14.494 4.468 3.861 1.00 78.75 100 MET A CA 1
ATOM 776 C C . MET A 1 100 ? -15.802 4.331 3.081 1.00 78.75 100 MET A C 1
ATOM 778 O O . MET A 1 100 ? -16.711 5.108 3.364 1.00 78.75 100 MET A O 1
ATOM 782 N N . GLY A 1 101 ? -15.918 3.366 2.165 1.00 70.44 101 GLY A N 1
ATOM 783 C CA . GLY A 1 101 ? -17.022 3.257 1.203 1.00 70.44 101 GLY A CA 1
ATOM 784 C C . GLY A 1 101 ? -18.390 2.845 1.759 1.00 70.44 101 GLY A C 1
ATOM 785 O O . GLY A 1 101 ? -19.376 2.950 1.043 1.00 70.44 101 GLY A O 1
ATOM 786 N N . GLU A 1 102 ? -18.494 2.412 3.017 1.00 63.09 102 GLU A N 1
ATOM 787 C CA . GLU A 1 102 ? -19.737 1.838 3.570 1.00 63.09 102 GLU A CA 1
ATOM 788 C C . GLU A 1 102 ? -20.604 2.799 4.416 1.00 63.09 102 GLU A C 1
ATOM 790 O O . GLU A 1 102 ? -21.347 2.337 5.278 1.00 63.09 102 GLU A O 1
ATOM 795 N N . ARG A 1 103 ? -20.536 4.133 4.260 1.00 60.72 103 ARG A N 1
ATOM 796 C CA . ARG A 1 103 ? -21.280 5.048 5.168 1.00 60.72 103 ARG A CA 1
ATOM 797 C C . ARG A 1 103 ? -21.926 6.299 4.556 1.00 60.72 103 ARG A C 1
ATOM 799 O O . ARG A 1 103 ? -21.893 7.344 5.198 1.00 60.72 103 ARG A O 1
ATOM 806 N N . ASP A 1 104 ? -22.563 6.175 3.394 1.00 53.34 104 ASP A N 1
ATOM 807 C CA . ASP A 1 104 ? -23.388 7.259 2.822 1.00 53.34 104 ASP A CA 1
ATOM 808 C C . ASP A 1 104 ? -24.890 6.898 2.660 1.00 53.34 104 ASP A C 1
ATOM 810 O O . ASP A 1 104 ? -25.572 7.492 1.826 1.00 53.34 104 ASP A O 1
ATOM 814 N N . GLU A 1 105 ? -25.435 5.979 3.473 1.00 48.38 105 GLU A N 1
ATOM 815 C CA . GLU A 1 105 ? -26.897 5.805 3.661 1.00 48.38 105 GLU A CA 1
ATOM 816 C C . GLU A 1 105 ? -27.352 6.149 5.086 1.00 48.38 105 GLU A C 1
ATOM 818 O O . GLU A 1 105 ? -26.717 5.667 6.056 1.00 48.38 105 GLU A O 1
#

Sequence (105 aa):
MAHTRSRCSSAPALPPATLLRAANTMIEANKPVASANGHTIRLVGKDEYKEAAECLAEAFVDDEVARYFLDMPDTARWANKRKWELHASILEYVTYALVMGERDE

Organism: NCBI:txid1392243